Protein AF-Q60321-F1 (afdb_monomer)

Sequence (162 aa):
MPKKKNKLPTEIVLTYKVKHNHDLKNLPDEFIKISQRAIDIIWENINWKEKVVKHRYKIGKKKYKYYTTTRLIPKIPKDNDFKRELRNRLLEGWEFASHYVDGAIKTAYSAIESWKSNYLNVNRKKNKPIFKRPFVRVKTTLMKYDRKNGIIRITIKPRKSI

Nearest PDB structures (foldseek):
  5oxf-assembly1_C  TM=3.204E-01  e=4.989E-02  Campylobacter jejuni
  5owv-assembly1_D  TM=3.115E-01  e=4.989E-02  Campylobacter jejuni
  1pu1-assembly1_A  TM=2.333E-01  e=1.968E-01  Methanothermobacter thermautotrophicus
  6uhw-assembly1_B  TM=2.713E-01  e=8.448E+00  Burkholderia pseudomallei 1710b

pLDDT: mean 87.61, std 12.57, range [36.47, 98.44]

Radius of gyration: 21.91 Å; Cα contacts (8 Å, |Δi|>4): 162; chains: 1; bounding box: 64×38×54 Å

Secondary structure (DSSP, 8-state):
------------------------TTHHHHHHHHHHHHHHHHHHTPEEEEEEEEEEEEEETTEEEEEEEEEEEEE----HHHHHHHHHHHHTT--S-HHHHHHHHHHHHHHHHHHHHHHHHS---SPPP---S------GGGEEEETTTTEEEE-SSTT---

Organism: Methanocaldococcus jannaschii (strain ATCC 43067 / DSM 2661 / JAL-1 / JCM 10045 / NBRC 100440) (NCBI:txid243232)

Structure (mmCIF, N/CA/C/O backbone):
data_AF-Q60321-F1
#
_entry.id   AF-Q60321-F1
#
loop_
_atom_site.group_PDB
_atom_site.id
_atom_site.type_symbol
_atom_site.label_atom_id
_atom_site.label_alt_id
_atom_site.label_comp_id
_atom_site.label_asym_id
_atom_site.label_entity_id
_atom_site.label_seq_id
_atom_site.pdbx_PDB_ins_code
_atom_site.Cartn_x
_atom_site.Cartn_y
_atom_site.Cartn_z
_atom_site.occupancy
_atom_site.B_iso_or_equiv
_atom_site.auth_seq_id
_atom_site.auth_comp_id
_atom_site.auth_asym_id
_atom_site.auth_atom_id
_atom_site.pdbx_PDB_model_num
ATOM 1 N N . MET A 1 1 ? 33.093 16.014 12.911 1.00 36.47 1 MET A N 1
ATOM 2 C CA . MET A 1 1 ? 32.974 14.787 13.735 1.00 36.47 1 MET A CA 1
ATOM 3 C C . MET A 1 1 ? 31.700 14.035 13.355 1.00 36.47 1 MET A C 1
ATOM 5 O O . MET A 1 1 ? 30.645 14.664 13.362 1.00 36.47 1 MET A O 1
ATOM 9 N N . PRO A 1 2 ? 31.741 12.745 12.975 1.00 40.25 2 PRO A N 1
ATOM 10 C CA . PRO A 1 2 ? 30.527 12.007 12.642 1.00 40.25 2 PRO A CA 1
ATOM 11 C C . PRO A 1 2 ? 29.783 11.642 13.934 1.00 40.25 2 PRO A C 1
ATOM 13 O O . PRO A 1 2 ? 30.353 11.035 14.839 1.00 40.25 2 PRO A O 1
ATOM 16 N N . LYS A 1 3 ? 28.507 12.034 14.035 1.00 43.66 3 LYS A N 1
ATOM 17 C CA . LYS A 1 3 ? 27.641 11.715 15.179 1.00 43.66 3 LYS A CA 1
ATOM 18 C C . LYS A 1 3 ? 27.564 10.192 15.361 1.00 43.66 3 LYS A C 1
ATOM 20 O O . LYS A 1 3 ? 27.147 9.486 14.441 1.00 43.66 3 LYS A O 1
ATOM 25 N N . LYS A 1 4 ? 27.950 9.699 16.547 1.00 45.62 4 LYS A N 1
ATOM 26 C CA . LYS A 1 4 ? 27.727 8.315 17.004 1.00 45.62 4 LYS A CA 1
ATOM 27 C C . LYS A 1 4 ? 26.258 7.960 16.750 1.00 45.62 4 LYS A C 1
ATOM 29 O O . LYS A 1 4 ? 25.362 8.576 17.322 1.00 45.62 4 LYS A O 1
ATOM 34 N N . LYS A 1 5 ? 26.000 6.985 15.874 1.00 52.31 5 LYS A N 1
ATOM 35 C CA . LYS A 1 5 ? 24.675 6.368 15.753 1.00 52.31 5 LYS A CA 1
ATOM 36 C C . LYS A 1 5 ? 24.436 5.599 17.049 1.00 52.31 5 LYS A C 1
ATOM 38 O O . LYS A 1 5 ? 24.964 4.501 17.199 1.00 52.31 5 LYS A O 1
ATOM 43 N N . ASN A 1 6 ? 23.685 6.179 17.982 1.00 50.34 6 ASN A N 1
ATOM 44 C CA . ASN A 1 6 ? 23.141 5.430 19.108 1.00 50.34 6 ASN A CA 1
ATOM 45 C C . ASN A 1 6 ? 22.352 4.250 18.523 1.00 50.34 6 ASN A C 1
ATOM 47 O O . ASN A 1 6 ? 21.326 4.448 17.870 1.00 50.34 6 ASN A O 1
ATOM 51 N N . LYS A 1 7 ? 22.882 3.030 18.678 1.00 53.62 7 LYS A N 1
ATOM 52 C CA . LYS A 1 7 ? 22.137 1.791 18.446 1.00 53.62 7 LYS A CA 1
ATOM 53 C C . LYS A 1 7 ? 20.988 1.828 19.449 1.00 53.62 7 LYS A C 1
ATOM 55 O O . LYS A 1 7 ? 21.215 1.620 20.636 1.00 53.62 7 LYS A O 1
ATOM 60 N N . LEU A 1 8 ? 19.789 2.183 18.988 1.00 54.72 8 LEU A N 1
ATOM 61 C CA . LEU A 1 8 ? 18.583 2.000 19.788 1.00 54.72 8 LEU A CA 1
ATOM 62 C C . LEU A 1 8 ? 18.529 0.518 20.195 1.00 54.72 8 LEU A C 1
ATOM 64 O O . LEU A 1 8 ? 18.867 -0.330 19.357 1.00 54.72 8 LEU A O 1
ATOM 68 N N . PRO A 1 9 ? 18.189 0.205 21.456 1.00 57.66 9 PRO A N 1
ATOM 69 C CA . PRO A 1 9 ? 18.125 -1.170 21.923 1.00 57.66 9 PRO A CA 1
ATOM 70 C C . PRO A 1 9 ? 17.215 -1.959 20.981 1.00 57.66 9 PRO A C 1
ATOM 72 O O . PRO A 1 9 ? 16.121 -1.512 20.640 1.00 57.66 9 PRO A O 1
ATOM 75 N N . THR A 1 10 ? 17.703 -3.097 20.490 1.00 63.91 10 THR A N 1
ATOM 76 C CA . THR A 1 10 ? 16.898 -4.036 19.708 1.00 63.91 10 THR A CA 1
ATOM 77 C C . THR A 1 10 ? 15.800 -4.572 20.616 1.00 63.91 10 THR A C 1
ATOM 79 O O . THR A 1 10 ? 16.012 -5.545 21.333 1.00 63.91 10 THR A O 1
ATOM 82 N N . GLU A 1 11 ? 14.647 -3.905 20.630 1.00 69.19 11 GLU A N 1
ATOM 83 C CA . GLU A 1 11 ? 13.438 -4.438 21.247 1.00 69.19 11 GLU A CA 1
ATOM 84 C C . GLU A 1 11 ? 13.136 -5.789 20.596 1.00 69.19 11 GLU A C 1
ATOM 86 O O . GLU A 1 11 ? 13.059 -5.910 19.369 1.00 69.19 11 GLU A O 1
ATOM 91 N N . ILE A 1 12 ? 13.019 -6.829 21.419 1.00 73.88 12 ILE A N 1
ATOM 92 C CA . ILE A 1 12 ? 12.696 -8.170 20.946 1.00 73.88 12 ILE A CA 1
ATOM 93 C C . ILE A 1 12 ? 11.223 -8.156 20.534 1.00 73.88 12 ILE A C 1
ATOM 95 O O . ILE A 1 12 ? 10.322 -8.275 21.362 1.00 73.88 12 ILE A O 1
ATOM 99 N N . VAL A 1 13 ? 10.968 -7.993 19.236 1.00 72.81 13 VAL A N 1
ATOM 100 C CA . VAL A 1 13 ? 9.619 -8.087 18.674 1.00 72.81 13 VAL A CA 1
ATOM 101 C C . VAL A 1 13 ? 9.315 -9.553 18.382 1.00 72.81 13 VAL A C 1
ATOM 103 O O . VAL A 1 13 ? 9.734 -10.103 17.364 1.00 72.81 13 VAL A O 1
ATOM 106 N N . LEU A 1 14 ? 8.577 -10.195 19.286 1.00 77.38 14 LEU A N 1
ATOM 107 C CA . LEU A 1 14 ? 8.108 -11.567 19.100 1.00 77.38 14 LEU A CA 1
ATOM 108 C C . LEU A 1 14 ? 6.859 -11.579 18.211 1.00 77.38 14 LEU A C 1
ATOM 110 O O . LEU A 1 14 ? 5.905 -10.836 18.439 1.00 77.38 14 LEU A O 1
ATOM 114 N N . THR A 1 15 ? 6.867 -12.431 17.184 1.00 80.69 15 THR A N 1
ATOM 115 C CA . THR A 1 15 ? 5.705 -12.676 16.320 1.00 80.69 15 THR A CA 1
ATOM 116 C C . THR A 1 15 ? 5.181 -14.077 16.583 1.00 80.69 15 THR A C 1
ATOM 118 O O . THR A 1 15 ? 5.926 -15.047 16.471 1.00 80.69 15 THR A O 1
ATOM 121 N N . TYR A 1 16 ? 3.891 -14.182 16.887 1.00 83.94 16 TYR A N 1
ATOM 122 C CA . TYR A 1 16 ? 3.227 -15.454 17.151 1.00 83.94 16 TYR A CA 1
ATOM 123 C C . TYR A 1 16 ? 2.251 -15.789 16.029 1.00 83.94 16 TYR A C 1
ATOM 125 O O . TYR A 1 16 ? 1.545 -14.918 15.517 1.00 83.94 16 TYR A O 1
ATOM 133 N N . LYS A 1 17 ? 2.189 -17.069 15.661 1.00 86.44 17 LYS A N 1
ATOM 134 C CA . LYS A 1 17 ? 1.165 -17.606 14.764 1.00 86.44 17 LYS A CA 1
ATOM 135 C C . LYS A 1 17 ? 0.159 -18.377 15.604 1.00 86.44 17 LYS A C 1
ATOM 137 O O . LYS A 1 17 ? 0.505 -19.392 16.197 1.00 86.44 17 LYS A O 1
ATOM 142 N N . VAL A 1 18 ? -1.084 -17.914 15.614 1.00 84.50 18 VAL A N 1
ATOM 143 C CA . VAL A 1 18 ? -2.181 -18.556 16.341 1.00 84.50 18 VAL A CA 1
ATOM 144 C C . VAL A 1 18 ? -3.211 -19.023 15.322 1.00 84.50 18 VAL A C 1
ATOM 146 O O . VAL A 1 18 ? -3.647 -18.241 14.476 1.00 84.50 18 VAL A O 1
ATOM 149 N N . LYS A 1 19 ? -3.567 -20.309 15.361 1.00 85.62 19 LYS A N 1
ATOM 150 C CA . LYS A 1 19 ? -4.699 -20.827 14.584 1.00 85.62 19 LYS A CA 1
ATOM 151 C C . LYS A 1 19 ? -5.992 -20.384 15.271 1.00 85.62 19 LYS A C 1
ATOM 153 O O . LYS A 1 19 ? -6.077 -20.445 16.492 1.00 85.62 19 LYS A O 1
ATOM 158 N N . HIS A 1 20 ? -6.987 -19.967 14.499 1.00 83.81 20 HIS A N 1
ATOM 159 C CA . HIS A 1 20 ? -8.315 -19.636 15.011 1.00 83.81 20 HIS A CA 1
ATOM 160 C C . HIS A 1 20 ? -9.389 -20.253 14.118 1.00 83.81 20 HIS A C 1
ATOM 162 O O . HIS A 1 20 ? -9.154 -20.452 12.929 1.00 83.81 20 HIS A O 1
ATOM 168 N N . ASN A 1 21 ? -10.567 -20.505 14.688 1.00 81.94 21 ASN A N 1
ATOM 169 C CA . ASN A 1 21 ? -11.751 -20.967 13.956 1.00 81.94 21 ASN A CA 1
ATOM 170 C C . ASN A 1 21 ? -12.875 -19.911 13.933 1.00 81.94 21 ASN A C 1
ATOM 172 O O . ASN A 1 21 ? -14.035 -20.225 13.704 1.00 81.94 21 ASN A O 1
ATOM 176 N N . HIS A 1 22 ? -12.549 -18.652 14.245 1.00 81.50 22 HIS A N 1
ATOM 177 C CA . HIS A 1 22 ? -13.526 -17.564 14.200 1.00 81.50 22 HIS A CA 1
ATOM 178 C C . HIS A 1 22 ? -13.924 -17.234 12.764 1.00 81.50 22 HIS A C 1
ATOM 180 O O . HIS A 1 22 ? -13.051 -17.036 11.916 1.00 81.50 22 HIS A O 1
ATOM 186 N N . ASP A 1 23 ? -15.229 -17.096 12.540 1.00 82.81 23 ASP A N 1
ATOM 187 C CA . ASP A 1 23 ? -15.774 -16.561 11.301 1.00 82.81 23 ASP A CA 1
ATOM 188 C C . ASP A 1 23 ? -15.403 -15.076 11.167 1.00 82.81 23 ASP A C 1
ATOM 190 O O . ASP A 1 23 ? -15.871 -14.209 11.911 1.00 82.81 23 ASP A O 1
ATOM 194 N N . LEU A 1 24 ? -14.520 -14.785 10.212 1.00 83.56 24 LEU A N 1
ATOM 195 C CA . LEU A 1 24 ? -14.126 -13.421 9.869 1.00 83.56 24 LEU A CA 1
ATOM 196 C C . LEU A 1 24 ? -15.085 -12.786 8.853 1.00 83.56 24 LEU A C 1
ATOM 198 O O . LEU A 1 24 ? -14.854 -11.649 8.426 1.00 83.56 24 LEU A O 1
ATOM 202 N N . LYS A 1 25 ? -16.156 -13.491 8.466 1.00 83.88 25 LYS A N 1
ATOM 203 C CA . LYS A 1 25 ? -17.013 -13.159 7.329 1.00 83.88 25 LYS A CA 1
ATOM 204 C C . LYS A 1 25 ? -16.137 -12.969 6.088 1.00 83.88 25 LYS A C 1
ATOM 206 O O . LYS A 1 25 ? -15.092 -13.598 5.945 1.00 83.88 25 LYS A O 1
ATOM 211 N N . ASN A 1 26 ? -16.488 -11.996 5.255 1.00 90.44 26 ASN A N 1
ATOM 212 C CA . ASN A 1 26 ? -15.690 -11.603 4.099 1.00 90.44 26 ASN A CA 1
ATOM 213 C C . ASN A 1 26 ? -14.626 -10.540 4.441 1.00 90.44 26 ASN A C 1
ATOM 215 O O . ASN A 1 26 ? -14.107 -9.895 3.537 1.00 90.44 26 ASN A O 1
ATOM 219 N N . LEU A 1 27 ? -14.290 -10.299 5.722 1.00 93.19 27 LEU A N 1
ATOM 220 C CA . LEU A 1 27 ? -13.363 -9.218 6.095 1.00 93.19 27 LEU A CA 1
ATOM 221 C C . LEU A 1 27 ? -11.994 -9.323 5.397 1.00 93.19 27 LEU A C 1
ATOM 223 O O . LEU A 1 27 ? -11.529 -8.290 4.920 1.00 93.19 27 LEU A O 1
ATOM 227 N N . PRO A 1 28 ? -11.323 -10.491 5.312 1.00 94.12 28 PRO A N 1
ATOM 228 C CA . PRO A 1 28 ? -10.043 -10.587 4.608 1.00 94.12 28 PRO A CA 1
ATOM 229 C C . PRO A 1 28 ? -10.153 -10.239 3.118 1.00 94.12 28 PRO A C 1
ATOM 231 O O . PRO A 1 28 ? -9.252 -9.596 2.577 1.00 94.12 28 PRO A O 1
ATOM 234 N N . ASP A 1 29 ? -11.265 -10.612 2.480 1.00 94.44 29 ASP A N 1
ATOM 235 C CA . ASP A 1 29 ? -11.530 -10.355 1.061 1.00 94.44 29 ASP A CA 1
ATOM 236 C C . ASP A 1 29 ? -11.894 -8.886 0.801 1.00 94.44 29 ASP A C 1
ATOM 238 O O . ASP A 1 29 ? -11.410 -8.257 -0.141 1.00 94.44 29 ASP A O 1
ATOM 242 N N . GLU A 1 30 ? -12.682 -8.278 1.679 1.00 95.06 30 GLU A N 1
ATOM 243 C CA . GLU A 1 30 ? -12.980 -6.848 1.609 1.00 95.06 30 GLU A CA 1
ATOM 244 C C . GLU A 1 30 ? -11.743 -6.003 1.947 1.00 95.06 30 GLU A C 1
ATOM 246 O O . GLU A 1 30 ? -11.476 -4.981 1.310 1.00 95.06 30 GLU A O 1
ATOM 251 N N . PHE A 1 31 ? -10.909 -6.460 2.885 1.00 96.69 31 PHE A N 1
ATOM 252 C CA . PHE A 1 31 ? -9.660 -5.790 3.235 1.00 96.69 31 PHE A CA 1
ATOM 253 C C . PHE A 1 31 ? -8.639 -5.823 2.090 1.00 96.69 31 PHE A C 1
ATOM 255 O O . PHE A 1 31 ? -7.963 -4.819 1.843 1.00 96.69 31 PHE A O 1
ATOM 262 N N . ILE A 1 32 ? -8.506 -6.939 1.367 1.00 96.44 32 ILE A N 1
ATOM 263 C CA . ILE A 1 32 ? -7.617 -6.992 0.197 1.00 96.44 32 ILE A CA 1
ATOM 264 C C . ILE A 1 32 ? -8.139 -6.094 -0.930 1.00 96.44 32 ILE A C 1
ATOM 266 O O . ILE A 1 32 ? -7.346 -5.333 -1.488 1.00 96.44 32 ILE A O 1
ATOM 270 N N . LYS A 1 33 ? -9.452 -6.091 -1.207 1.00 96.50 33 LYS A N 1
ATOM 271 C CA . LYS A 1 33 ? -10.072 -5.211 -2.215 1.00 96.50 33 LYS A CA 1
ATOM 272 C C . LYS A 1 33 ? -9.837 -3.737 -1.897 1.00 96.50 33 LYS A C 1
ATOM 274 O O . LYS A 1 33 ? -9.348 -3.000 -2.752 1.00 96.50 33 LYS A O 1
ATOM 279 N N . ILE A 1 34 ? -10.104 -3.307 -0.661 1.00 97.31 34 ILE A N 1
ATOM 280 C CA . ILE A 1 34 ? -9.929 -1.904 -0.261 1.00 97.31 34 ILE A CA 1
ATOM 281 C C . ILE A 1 34 ? -8.445 -1.502 -0.245 1.00 97.31 34 ILE A C 1
ATOM 283 O O . ILE A 1 34 ? -8.093 -0.393 -0.646 1.00 97.31 34 ILE A O 1
ATOM 287 N N . SER A 1 35 ? -7.551 -2.422 0.136 1.00 97.75 35 SER A N 1
ATOM 288 C CA . SER A 1 35 ? -6.100 -2.207 0.074 1.00 97.75 35 SER A CA 1
ATOM 289 C C . SER A 1 35 ? -5.601 -2.087 -1.366 1.00 97.75 35 SER A C 1
ATOM 291 O O . SER A 1 35 ? -4.738 -1.253 -1.640 1.00 97.75 35 SER A O 1
ATOM 293 N N . GLN A 1 36 ? -6.140 -2.886 -2.290 1.00 97.94 36 GLN A N 1
ATOM 294 C CA . GLN A 1 36 ? -5.810 -2.799 -3.710 1.00 97.94 36 GLN A CA 1
ATOM 295 C C . GLN A 1 36 ? -6.339 -1.498 -4.318 1.00 97.94 36 GLN A C 1
ATOM 297 O O . GLN A 1 36 ? -5.568 -0.786 -4.953 1.00 97.94 36 GLN A O 1
ATOM 302 N N . ARG A 1 37 ? -7.589 -1.119 -4.025 1.00 97.94 37 ARG A N 1
ATOM 303 C CA . ARG A 1 37 ? -8.166 0.171 -4.440 1.00 97.94 37 ARG A CA 1
ATOM 304 C C . ARG A 1 37 ? -7.325 1.347 -3.943 1.00 97.94 37 ARG A C 1
ATOM 306 O O . ARG A 1 37 ? -7.087 2.297 -4.682 1.00 97.94 37 ARG A O 1
ATOM 313 N N . ALA A 1 38 ? -6.813 1.268 -2.713 1.00 98.44 38 ALA A N 1
ATOM 314 C CA . ALA A 1 38 ? -5.884 2.262 -2.188 1.00 98.44 38 ALA A CA 1
ATOM 315 C C . ALA A 1 38 ? -4.574 2.320 -2.994 1.00 98.44 38 ALA A C 1
ATOM 317 O O . ALA A 1 38 ? -4.100 3.413 -3.295 1.00 98.44 38 ALA A O 1
ATOM 318 N N . ILE A 1 39 ? -3.995 1.170 -3.369 1.00 98.19 39 ILE A N 1
ATOM 319 C CA . ILE A 1 39 ? -2.824 1.139 -4.259 1.00 98.19 39 ILE A CA 1
ATOM 320 C C . ILE A 1 39 ? -3.151 1.787 -5.599 1.00 98.19 39 ILE A C 1
ATOM 322 O O . ILE A 1 39 ? -2.341 2.571 -6.080 1.00 98.19 39 ILE A O 1
ATOM 326 N N . ASP A 1 40 ? -4.300 1.466 -6.184 1.00 98.19 40 ASP A N 1
ATOM 327 C CA . ASP A 1 40 ? -4.699 1.943 -7.506 1.00 98.19 40 ASP A CA 1
ATOM 328 C C . ASP A 1 40 ? -4.791 3.472 -7.531 1.00 98.19 40 ASP A C 1
ATOM 330 O O . ASP A 1 40 ? -4.093 4.109 -8.320 1.00 98.19 40 ASP A O 1
ATOM 334 N N . ILE A 1 41 ? -5.510 4.063 -6.570 1.00 98.38 41 ILE A N 1
ATOM 335 C CA . ILE A 1 41 ? -5.642 5.521 -6.450 1.00 98.38 41 ILE A CA 1
ATOM 336 C C . ILE A 1 41 ? -4.278 6.180 -6.209 1.00 98.38 41 ILE A C 1
ATOM 338 O O . ILE A 1 41 ? -3.949 7.181 -6.848 1.00 98.38 41 ILE A O 1
ATOM 342 N N . ILE A 1 42 ? -3.452 5.642 -5.301 1.00 98.31 42 ILE A N 1
ATOM 343 C CA . ILE A 1 42 ? -2.117 6.211 -5.055 1.00 98.31 42 ILE A CA 1
ATOM 344 C C . ILE A 1 42 ? -1.261 6.117 -6.320 1.00 98.31 42 ILE A C 1
ATOM 346 O O . ILE A 1 42 ? -0.561 7.074 -6.638 1.00 98.31 42 ILE A O 1
ATOM 350 N N . TRP A 1 43 ? -1.304 4.983 -7.023 1.00 97.88 43 TRP A N 1
ATOM 351 C CA . TRP A 1 43 ? -0.513 4.709 -8.220 1.00 97.88 43 TRP A CA 1
ATOM 352 C C . TRP A 1 43 ? -0.853 5.654 -9.371 1.00 97.88 43 TRP A C 1
ATOM 354 O O . TRP A 1 43 ? 0.059 6.189 -10.005 1.00 97.88 43 TRP A O 1
ATOM 364 N N . GLU A 1 44 ? -2.142 5.8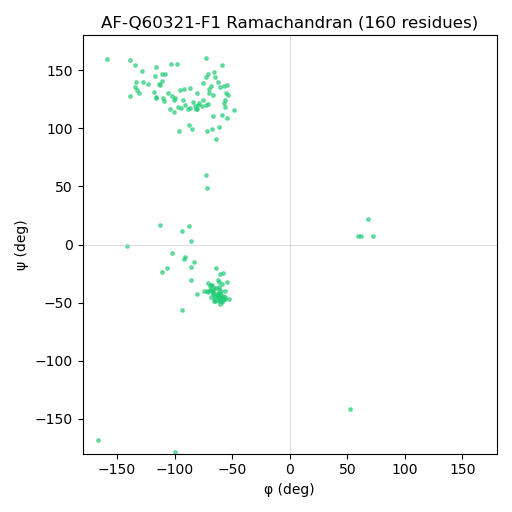85 -9.610 1.00 97.19 44 GLU A N 1
ATOM 365 C CA . GLU A 1 44 ? -2.649 6.826 -10.617 1.00 97.19 44 GLU A CA 1
ATOM 366 C C . GLU A 1 44 ? -2.204 8.265 -10.335 1.00 97.19 44 GLU A C 1
ATOM 368 O O . GLU A 1 44 ? -1.904 9.013 -11.260 1.00 97.19 44 GLU A O 1
ATOM 373 N N . ASN A 1 45 ? -2.059 8.625 -9.057 1.00 97.88 45 ASN A N 1
ATOM 374 C CA . ASN A 1 45 ? -1.641 9.957 -8.619 1.00 97.88 45 ASN A CA 1
ATOM 375 C C . ASN A 1 45 ? -0.121 10.087 -8.386 1.00 97.88 45 ASN A C 1
ATOM 377 O O . ASN A 1 45 ? 0.347 11.077 -7.815 1.00 97.88 45 ASN A O 1
ATOM 381 N N . ILE A 1 46 ? 0.691 9.109 -8.809 1.00 96.81 46 ILE A N 1
ATOM 382 C CA . ILE A 1 46 ? 2.153 9.245 -8.766 1.00 96.81 46 ILE A CA 1
ATOM 383 C C . ILE A 1 46 ? 2.592 10.261 -9.820 1.00 96.81 46 ILE A C 1
ATOM 385 O O . ILE A 1 46 ? 2.439 10.042 -11.020 1.00 96.81 46 ILE A O 1
ATOM 389 N N . ASN A 1 47 ? 3.259 11.325 -9.375 1.00 95.88 47 ASN A N 1
ATOM 390 C CA . ASN A 1 47 ? 3.929 12.248 -10.282 1.00 95.88 47 ASN A CA 1
ATOM 391 C C . ASN A 1 47 ? 5.289 11.665 -10.703 1.00 95.88 47 ASN A C 1
ATOM 393 O O . ASN A 1 47 ? 6.176 11.451 -9.869 1.00 95.88 47 ASN A O 1
ATOM 397 N N . TRP A 1 48 ? 5.451 11.397 -11.996 1.00 94.44 48 TRP A N 1
ATOM 398 C CA . TRP A 1 48 ? 6.670 10.840 -12.574 1.00 94.44 48 TRP A CA 1
ATOM 399 C C . TRP A 1 48 ? 7.561 11.956 -13.100 1.00 94.44 48 TRP A C 1
ATOM 401 O O . TRP A 1 48 ? 7.193 12.666 -14.028 1.00 94.44 48 TRP A O 1
ATOM 411 N N . LYS A 1 49 ? 8.756 12.088 -12.524 1.00 92.62 49 LYS A N 1
ATOM 412 C CA . LYS A 1 49 ? 9.735 13.089 -12.953 1.00 92.62 49 LYS A CA 1
ATOM 413 C C . LYS A 1 49 ? 10.865 12.443 -13.721 1.00 92.62 49 LYS A C 1
ATOM 415 O O . LYS A 1 49 ? 11.476 11.501 -13.223 1.00 92.62 49 LYS A O 1
ATOM 420 N N . GLU A 1 50 ? 11.194 12.976 -14.882 1.00 90.38 50 GLU A N 1
ATOM 421 C CA . GLU A 1 50 ? 12.392 12.555 -15.594 1.00 90.38 50 GLU A CA 1
ATOM 422 C C . GLU A 1 50 ? 13.650 13.001 -14.851 1.00 90.38 50 GLU A C 1
ATOM 424 O O . GLU A 1 50 ? 13.753 14.115 -14.336 1.00 90.38 50 GLU A O 1
ATOM 429 N N . LYS A 1 51 ? 14.619 12.095 -14.770 1.00 88.06 51 LYS A N 1
ATOM 430 C CA . LYS A 1 51 ? 15.954 12.383 -14.266 1.00 88.06 51 LYS A CA 1
ATOM 431 C C . LYS A 1 51 ? 16.977 11.672 -15.130 1.00 88.06 51 LYS A C 1
ATOM 433 O O . LYS A 1 51 ? 16.922 10.453 -15.296 1.00 88.06 51 LYS A O 1
ATOM 438 N N . VAL A 1 52 ? 17.958 12.425 -15.610 1.00 84.81 52 VAL A N 1
ATOM 439 C CA . VAL A 1 52 ? 19.134 11.854 -16.263 1.00 84.81 52 VAL A CA 1
ATOM 440 C C . VAL A 1 52 ? 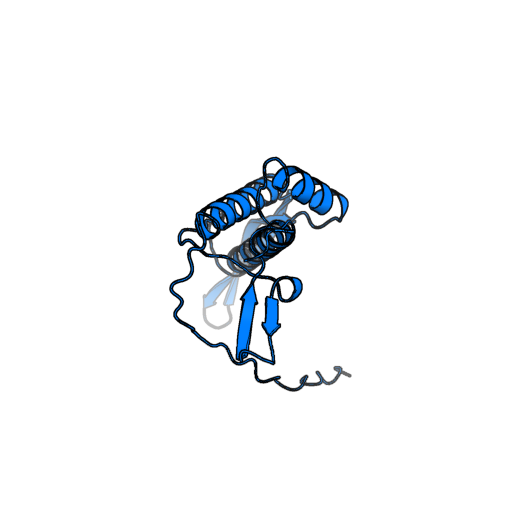20.010 11.201 -15.196 1.00 84.81 52 VAL A C 1
ATOM 442 O O . VAL A 1 52 ? 20.462 11.843 -14.246 1.00 84.81 52 VAL A O 1
ATOM 445 N N . VAL A 1 53 ? 20.227 9.897 -15.332 1.00 83.25 53 VAL A N 1
ATOM 446 C CA . VAL A 1 53 ? 21.079 9.097 -14.453 1.00 83.25 53 VAL A CA 1
ATOM 447 C C . VAL A 1 53 ? 22.328 8.702 -15.226 1.00 83.25 53 VAL A C 1
ATOM 449 O O . VAL A 1 53 ? 22.246 8.101 -16.296 1.00 83.25 53 VAL A O 1
ATOM 452 N N . LYS A 1 54 ? 23.495 9.051 -14.681 1.00 82.12 54 LYS A N 1
ATOM 453 C CA . LYS A 1 54 ? 24.795 8.676 -15.238 1.00 82.12 54 LYS A CA 1
ATOM 454 C C . LYS A 1 54 ? 25.195 7.307 -14.698 1.00 82.12 54 LYS A C 1
ATOM 456 O O . LYS A 1 54 ? 25.392 7.133 -13.496 1.00 82.12 54 LYS A O 1
ATOM 461 N N . HIS A 1 55 ? 25.329 6.349 -15.596 1.00 82.94 55 HIS A N 1
ATOM 462 C CA . HIS A 1 55 ? 25.829 5.014 -15.322 1.00 82.94 55 HIS A CA 1
ATOM 463 C C . HIS A 1 55 ? 27.309 4.924 -15.687 1.00 82.94 55 HIS A C 1
ATOM 465 O O . HIS A 1 55 ? 27.809 5.679 -16.522 1.00 82.94 55 HIS A O 1
ATOM 471 N N . ARG A 1 56 ? 28.020 3.989 -15.054 1.00 86.25 56 ARG A N 1
ATOM 472 C CA . ARG A 1 56 ? 29.397 3.641 -15.406 1.00 86.25 56 ARG A CA 1
ATOM 473 C C . ARG A 1 56 ? 29.501 2.143 -15.624 1.00 86.25 56 ARG A C 1
ATOM 475 O O . ARG A 1 56 ? 28.938 1.379 -14.843 1.00 86.25 56 ARG A O 1
ATOM 482 N N . TYR A 1 57 ? 30.253 1.736 -16.632 1.00 85.75 57 TYR A N 1
ATOM 483 C CA . TYR A 1 57 ? 30.622 0.342 -16.845 1.00 85.75 57 TYR A CA 1
ATOM 484 C C . TYR A 1 57 ? 32.133 0.233 -17.013 1.00 85.75 57 TYR A C 1
ATOM 486 O O . TYR A 1 57 ? 32.814 1.172 -17.437 1.00 85.75 57 TYR A O 1
ATOM 494 N N . LYS A 1 58 ? 32.671 -0.905 -16.589 1.00 88.06 58 LYS A N 1
ATOM 495 C CA . LYS A 1 58 ? 34.106 -1.170 -16.566 1.00 88.06 58 LYS A CA 1
ATOM 496 C C . LYS A 1 58 ? 34.539 -1.722 -17.923 1.00 88.06 58 LYS A C 1
ATOM 498 O O . LYS A 1 58 ? 33.884 -2.612 -18.446 1.00 88.06 58 LYS A O 1
ATOM 503 N N . ILE A 1 59 ? 35.644 -1.210 -18.460 1.00 90.38 59 ILE A N 1
ATOM 504 C CA . ILE A 1 59 ? 36.240 -1.684 -19.727 1.00 90.38 59 ILE A CA 1
ATOM 505 C C . ILE A 1 59 ? 37.568 -2.402 -19.485 1.00 90.38 59 ILE A C 1
ATOM 507 O O . ILE A 1 59 ? 37.973 -3.240 -20.275 1.00 90.38 59 ILE A O 1
ATOM 511 N N . GLY A 1 60 ? 38.246 -2.115 -18.371 1.00 86.00 60 GLY A N 1
ATOM 512 C CA . GLY A 1 60 ? 39.510 -2.763 -18.029 1.00 86.00 60 GLY A CA 1
ATOM 513 C C . GLY A 1 60 ? 39.923 -2.518 -16.583 1.00 86.00 60 GLY A C 1
ATOM 514 O O . GLY A 1 60 ? 39.138 -2.017 -15.768 1.00 86.00 60 GLY A O 1
ATOM 515 N N . LYS A 1 61 ? 41.173 -2.854 -16.235 1.00 84.06 61 LYS A N 1
ATOM 516 C CA . LYS A 1 61 ? 41.744 -2.523 -14.919 1.00 84.06 61 LYS A CA 1
ATOM 517 C C . LYS A 1 61 ? 41.700 -1.001 -14.729 1.00 84.06 61 LYS A C 1
ATOM 519 O O . LYS A 1 61 ? 42.377 -0.262 -15.430 1.00 84.06 61 LYS A O 1
ATOM 524 N N . LYS A 1 62 ? 40.848 -0.545 -13.804 1.00 82.75 62 LYS A N 1
ATOM 525 C CA . LYS A 1 62 ? 40.632 0.868 -13.431 1.00 82.75 62 LYS A CA 1
ATOM 526 C C . LYS A 1 62 ? 40.107 1.807 -14.541 1.00 82.75 62 LYS A C 1
ATOM 528 O O . LYS A 1 62 ? 39.979 2.998 -14.283 1.00 82.75 62 LYS A O 1
ATOM 533 N N . LYS A 1 63 ? 39.732 1.308 -15.727 1.00 86.62 63 LYS A N 1
ATOM 534 C CA . LYS A 1 63 ? 39.118 2.116 -16.801 1.00 86.62 63 LYS A CA 1
ATOM 535 C C . LYS A 1 63 ? 37.595 1.949 -16.811 1.00 86.62 63 LYS A C 1
ATOM 537 O O . LYS A 1 63 ? 37.096 0.824 -16.901 1.00 86.62 63 LYS A O 1
ATOM 542 N N . TYR A 1 64 ? 36.874 3.068 -16.755 1.00 88.88 64 TYR A N 1
ATOM 543 C CA . TYR A 1 64 ? 35.411 3.131 -16.800 1.00 88.88 64 TYR A CA 1
ATOM 544 C C . TYR A 1 64 ? 34.965 4.016 -17.964 1.00 88.88 64 TYR A C 1
ATOM 546 O O . TYR A 1 64 ? 35.531 5.090 -18.160 1.00 88.88 64 TYR A O 1
ATOM 554 N N . LYS A 1 65 ? 33.930 3.599 -18.696 1.00 88.25 65 LYS A N 1
ATOM 555 C CA . LYS A 1 65 ? 33.145 4.505 -19.545 1.00 88.25 65 LYS A CA 1
ATOM 556 C C . LYS A 1 65 ? 31.834 4.827 -18.854 1.00 88.25 65 LYS A C 1
ATOM 558 O O . LYS A 1 65 ? 31.341 4.065 -18.019 1.00 88.25 65 LYS A O 1
ATOM 563 N N . TYR A 1 66 ? 31.286 5.974 -19.217 1.00 89.31 66 TYR A N 1
ATOM 564 C CA . TYR A 1 66 ? 30.029 6.469 -18.693 1.00 89.31 66 TYR A CA 1
ATOM 565 C C . TYR A 1 66 ? 29.018 6.567 -19.823 1.00 89.31 66 TYR A C 1
ATOM 567 O O . TYR A 1 66 ? 29.377 6.896 -20.949 1.00 89.31 66 TYR A O 1
ATOM 575 N N . TYR A 1 67 ? 27.764 6.304 -19.502 1.00 85.12 67 TYR A N 1
ATOM 576 C CA . TYR A 1 67 ? 26.631 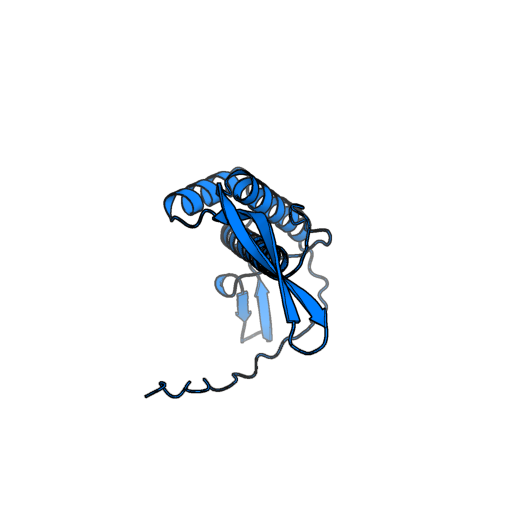6.580 -20.374 1.00 85.12 67 TYR A CA 1
ATOM 577 C C . TYR A 1 67 ? 25.503 7.145 -19.521 1.00 85.12 67 TYR A C 1
ATOM 579 O O . TYR A 1 67 ? 25.485 6.976 -18.298 1.00 85.12 67 TYR A O 1
ATOM 587 N N . THR A 1 68 ? 24.580 7.854 -20.145 1.00 86.19 68 THR A N 1
ATOM 588 C CA . THR A 1 68 ? 23.418 8.427 -19.474 1.00 86.19 68 THR A CA 1
ATOM 589 C C . THR A 1 68 ? 22.168 7.661 -19.871 1.00 86.19 68 THR A C 1
ATOM 591 O O . THR A 1 68 ? 22.049 7.159 -20.984 1.00 86.19 68 THR A O 1
ATOM 594 N N . THR A 1 69 ? 21.231 7.550 -18.940 1.00 82.44 69 THR A N 1
ATOM 595 C CA . THR A 1 69 ? 19.877 7.067 -19.223 1.00 82.44 69 THR A CA 1
ATOM 596 C C . THR A 1 69 ? 18.881 7.992 -18.559 1.00 82.44 69 THR A C 1
ATOM 598 O O . THR A 1 69 ? 19.087 8.384 -17.406 1.00 82.44 69 THR A O 1
ATOM 601 N N . THR A 1 70 ? 17.784 8.295 -19.237 1.00 83.62 70 THR A N 1
ATOM 602 C CA . THR A 1 70 ? 16.657 8.992 -18.620 1.00 83.62 70 THR A CA 1
ATOM 603 C C . THR A 1 70 ? 15.829 7.984 -17.831 1.00 83.62 70 THR A C 1
ATOM 605 O O . THR A 1 70 ? 15.348 6.993 -18.378 1.00 83.62 70 THR A O 1
ATOM 608 N N . ARG A 1 71 ? 15.688 8.203 -16.521 1.00 84.06 71 ARG A N 1
ATOM 609 C CA . ARG A 1 71 ? 14.821 7.405 -15.646 1.00 84.06 71 ARG A CA 1
ATOM 610 C C . ARG A 1 71 ? 13.670 8.256 -15.131 1.00 84.06 71 ARG A C 1
ATOM 612 O O . ARG A 1 71 ? 13.880 9.378 -14.683 1.00 84.06 71 ARG A O 1
ATOM 619 N N . LEU A 1 72 ? 12.470 7.683 -15.108 1.00 89.00 72 LEU A N 1
ATOM 620 C CA . LEU A 1 72 ? 11.308 8.282 -14.453 1.00 89.00 72 LEU A CA 1
ATOM 621 C C . LEU A 1 72 ? 11.353 7.984 -12.956 1.00 89.00 72 LEU A C 1
ATOM 623 O O . LEU A 1 72 ? 11.317 6.820 -12.567 1.00 89.00 72 LEU A O 1
ATOM 627 N N . ILE A 1 73 ? 11.411 9.006 -12.111 1.00 90.44 73 ILE A N 1
ATOM 628 C CA . ILE A 1 73 ? 11.424 8.892 -10.653 1.00 90.44 73 ILE A CA 1
ATOM 629 C C . ILE A 1 73 ? 10.021 9.171 -10.103 1.00 90.44 73 ILE A C 1
ATOM 631 O O . ILE A 1 73 ? 9.485 10.256 -10.332 1.00 90.44 73 ILE A O 1
ATOM 635 N N . PRO A 1 74 ? 9.437 8.240 -9.326 1.00 94.38 74 PRO A N 1
ATOM 636 C CA . PRO A 1 74 ? 8.109 8.415 -8.755 1.00 94.38 74 PRO A CA 1
ATOM 637 C C . PRO A 1 74 ? 8.130 9.320 -7.510 1.00 94.38 74 PRO A C 1
ATOM 639 O O . PRO A 1 74 ? 8.758 9.014 -6.479 1.00 94.38 74 PRO A O 1
ATOM 642 N N . LYS A 1 75 ? 7.373 10.417 -7.568 1.00 95.56 75 LYS A N 1
ATOM 643 C CA . LYS A 1 75 ? 6.982 11.234 -6.415 1.00 95.56 75 LYS A CA 1
ATOM 644 C C . LYS A 1 75 ? 5.593 10.784 -5.952 1.00 95.56 75 LYS A C 1
ATOM 646 O O . LYS A 1 75 ? 4.581 11.173 -6.519 1.00 95.56 75 LYS A O 1
ATOM 651 N N . ILE A 1 76 ? 5.581 9.934 -4.924 1.00 96.88 76 ILE A N 1
ATOM 652 C CA . ILE A 1 76 ? 4.360 9.386 -4.317 1.00 96.88 76 ILE A CA 1
ATOM 653 C C . ILE A 1 76 ? 3.622 10.512 -3.565 1.00 96.88 76 ILE A C 1
ATOM 655 O O . ILE A 1 76 ? 4.277 11.188 -2.760 1.00 96.88 76 ILE A O 1
ATOM 659 N N . PRO A 1 77 ? 2.307 10.703 -3.779 1.00 97.00 77 PRO A N 1
ATOM 660 C CA . PRO A 1 77 ? 1.512 11.698 -3.060 1.00 97.00 77 PRO A CA 1
ATOM 661 C C . PRO A 1 77 ? 1.394 11.321 -1.578 1.00 97.00 77 PRO A C 1
ATOM 663 O O . PRO A 1 77 ? 1.087 10.181 -1.216 1.00 97.00 77 PRO A O 1
ATOM 666 N N . LYS A 1 78 ? 1.717 12.269 -0.698 1.00 95.44 78 LYS A N 1
ATOM 667 C CA . LYS A 1 78 ? 1.813 12.058 0.760 1.00 95.44 78 LYS A CA 1
ATOM 668 C C . LYS A 1 78 ? 1.279 13.225 1.579 1.00 95.44 78 LYS A C 1
ATOM 670 O O . LYS A 1 78 ? 1.335 13.151 2.812 1.00 95.44 78 LYS A O 1
ATOM 675 N N . ASP A 1 79 ? 0.830 14.274 0.910 1.00 95.88 79 ASP A N 1
ATOM 676 C CA . ASP A 1 79 ? 0.172 15.411 1.522 1.00 95.88 79 ASP A CA 1
ATOM 677 C C . ASP A 1 79 ? -1.092 14.962 2.270 1.00 95.88 79 ASP A C 1
ATOM 679 O O . ASP A 1 79 ? -1.649 13.882 2.042 1.00 95.88 79 ASP A O 1
ATOM 683 N N . ASN A 1 80 ? -1.472 15.759 3.264 1.00 96.69 80 ASN A N 1
ATOM 684 C CA . ASN A 1 80 ? -2.565 15.404 4.159 1.00 96.69 80 ASN A CA 1
ATOM 685 C C . ASN A 1 80 ? -3.919 15.478 3.450 1.00 96.69 80 ASN A C 1
ATOM 687 O O . ASN A 1 80 ? -4.786 14.658 3.749 1.00 96.69 80 ASN A O 1
ATOM 691 N N . ASP A 1 81 ? -4.076 16.400 2.500 1.00 97.44 81 ASP A N 1
ATOM 692 C CA . ASP A 1 81 ? -5.314 16.566 1.742 1.00 97.44 81 ASP A CA 1
ATOM 693 C C . ASP A 1 81 ? -5.584 15.344 0.866 1.00 97.44 81 ASP A C 1
ATOM 695 O O . ASP A 1 81 ? -6.649 14.737 0.991 1.00 97.44 81 ASP A O 1
ATOM 699 N N . PHE A 1 82 ? -4.584 14.879 0.113 1.00 97.62 82 PHE A N 1
ATOM 700 C CA . PHE A 1 82 ? -4.670 13.642 -0.658 1.00 97.62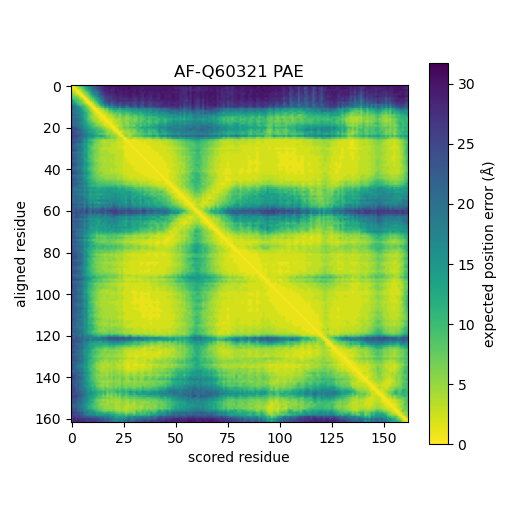 82 PHE A CA 1
ATOM 701 C C . PHE A 1 82 ? -4.993 12.435 0.226 1.00 97.62 82 PHE A C 1
ATOM 703 O O . PHE A 1 82 ? -5.854 11.623 -0.105 1.00 97.62 82 PHE A O 1
ATOM 710 N N . LYS A 1 83 ? -4.338 12.297 1.387 1.00 97.75 83 LYS A N 1
ATOM 711 C CA . LYS A 1 83 ? -4.627 11.187 2.315 1.00 97.75 83 LYS A CA 1
ATOM 712 C C . LYS A 1 83 ? -6.047 11.245 2.869 1.00 97.75 83 LYS A C 1
ATOM 714 O O . LYS A 1 83 ? -6.656 10.191 3.060 1.00 97.75 83 LYS A O 1
ATOM 719 N N . ARG A 1 84 ? -6.561 12.444 3.152 1.00 97.62 84 ARG A N 1
ATOM 720 C CA . ARG A 1 84 ? -7.934 12.656 3.626 1.00 97.62 84 ARG A CA 1
ATOM 721 C C . ARG A 1 84 ? -8.935 12.280 2.541 1.00 97.62 84 ARG A C 1
ATOM 723 O O . ARG A 1 84 ? -9.859 11.523 2.817 1.00 97.62 84 ARG A O 1
ATOM 730 N N . GLU A 1 85 ? -8.717 12.742 1.316 1.00 97.56 85 GLU A N 1
ATOM 731 C CA . GLU A 1 85 ? -9.562 12.412 0.170 1.00 97.56 85 GLU A CA 1
ATOM 732 C C . GLU A 1 85 ? -9.545 10.910 -0.137 1.00 97.56 85 GLU A C 1
ATOM 734 O O . GLU A 1 85 ? -10.603 10.286 -0.228 1.00 97.56 85 GLU A O 1
ATOM 739 N N . LEU A 1 86 ? -8.356 10.302 -0.194 1.00 98.19 86 LEU A N 1
ATOM 740 C CA . LEU A 1 86 ? -8.185 8.857 -0.340 1.00 98.19 86 LEU A CA 1
ATOM 741 C C . LEU A 1 86 ? -8.982 8.104 0.726 1.00 98.19 86 LEU A C 1
ATOM 743 O O . LEU A 1 86 ? -9.698 7.157 0.414 1.00 98.19 86 LEU A O 1
ATOM 747 N N . ARG A 1 87 ? -8.884 8.527 1.988 1.00 98.19 87 ARG A N 1
ATOM 748 C CA . ARG A 1 87 ? -9.620 7.901 3.086 1.00 98.19 87 ARG A CA 1
ATOM 749 C C . ARG A 1 87 ? -11.130 8.021 2.912 1.00 98.19 87 ARG A C 1
ATOM 751 O O . ARG A 1 87 ? -11.815 7.028 3.124 1.00 98.19 87 ARG A O 1
ATOM 758 N N . ASN A 1 88 ? -11.633 9.190 2.529 1.00 98.19 88 ASN A N 1
ATOM 759 C CA . ASN A 1 88 ? -13.063 9.407 2.319 1.00 98.19 88 ASN A CA 1
ATOM 760 C C . ASN A 1 88 ? -13.601 8.491 1.213 1.00 98.19 88 ASN A C 1
ATOM 762 O O . ASN A 1 88 ? -14.541 7.742 1.461 1.00 98.19 88 ASN A O 1
ATOM 766 N N . ARG A 1 89 ? -12.916 8.433 0.063 1.00 97.75 89 ARG A N 1
ATOM 767 C CA . ARG A 1 89 ? -13.277 7.549 -1.062 1.00 97.75 89 ARG A CA 1
ATOM 768 C C . ARG A 1 89 ? -13.288 6.063 -0.687 1.00 97.75 89 ARG A C 1
ATOM 770 O O . ARG A 1 89 ? -14.060 5.284 -1.232 1.00 97.75 89 ARG A O 1
ATOM 777 N N . LEU A 1 90 ? -12.398 5.642 0.215 1.00 97.75 90 LEU A N 1
ATOM 778 C CA . LEU A 1 90 ? -12.325 4.252 0.680 1.00 97.75 90 LEU A CA 1
ATOM 779 C C . LEU A 1 90 ? -13.324 3.929 1.804 1.00 97.75 90 LEU A C 1
ATOM 781 O O . LEU A 1 90 ? -13.530 2.758 2.109 1.00 97.75 90 LEU A O 1
ATOM 785 N N . LEU A 1 91 ? -13.915 4.936 2.448 1.00 97.31 91 LEU A N 1
ATOM 786 C CA . LEU A 1 91 ? -14.959 4.739 3.457 1.00 97.31 91 LEU A CA 1
ATOM 787 C C . LEU A 1 91 ? -16.357 4.621 2.843 1.00 97.31 91 LEU A C 1
ATOM 789 O O . LEU A 1 91 ? -17.252 4.093 3.500 1.00 97.31 91 LEU A O 1
ATOM 793 N N . GLU A 1 92 ? -16.545 5.080 1.607 1.00 95.81 92 GLU A N 1
ATOM 794 C CA . GLU A 1 92 ? -17.795 4.916 0.863 1.00 95.81 92 GLU A CA 1
ATOM 795 C C . GLU A 1 92 ? -18.172 3.431 0.757 1.00 95.81 92 GLU A C 1
ATOM 797 O O . GLU A 1 92 ? -17.426 2.621 0.204 1.00 95.81 92 GLU A O 1
ATOM 802 N N . GLY A 1 93 ? -19.327 3.069 1.325 1.00 91.69 93 GLY A N 1
ATOM 803 C CA . GLY A 1 93 ? -19.825 1.690 1.348 1.00 91.69 93 GLY A CA 1
ATOM 804 C C . GLY A 1 93 ? -19.075 0.739 2.291 1.00 91.69 93 GLY A C 1
ATOM 805 O O . GLY A 1 93 ? -19.335 -0.462 2.273 1.00 91.69 93 GLY A O 1
ATOM 806 N N . TRP A 1 94 ? -18.147 1.226 3.124 1.00 94.81 94 TRP A N 1
ATOM 807 C CA . TRP A 1 94 ? -17.380 0.365 4.026 1.00 94.81 94 TRP A CA 1
ATOM 808 C C . TRP A 1 94 ? -18.202 -0.075 5.245 1.00 94.81 94 TRP A C 1
ATOM 810 O O . TRP A 1 94 ? -18.602 0.740 6.074 1.00 94.81 94 TRP A O 1
ATOM 820 N N . GLU A 1 95 ? -18.397 -1.385 5.410 1.00 91.62 95 GLU A N 1
ATOM 821 C CA . GLU A 1 95 ? -19.267 -1.925 6.467 1.00 91.62 95 GLU A CA 1
ATOM 822 C C . GLU A 1 95 ? -18.574 -2.275 7.797 1.00 91.62 95 GLU A C 1
ATOM 824 O O . GLU A 1 95 ? -19.235 -2.614 8.788 1.00 91.62 95 GLU A O 1
ATOM 829 N N . PHE A 1 96 ? -17.242 -2.305 7.819 1.00 92.81 96 PHE A N 1
ATOM 830 C CA . PHE A 1 96 ? -16.463 -2.725 8.988 1.00 92.81 96 PHE A CA 1
ATOM 831 C C . PHE A 1 96 ? -15.934 -1.519 9.767 1.00 92.81 96 PHE A C 1
ATOM 833 O O . PHE A 1 96 ? -16.174 -0.363 9.422 1.00 92.81 96 PHE A O 1
ATOM 840 N N . ALA A 1 97 ? -15.179 -1.760 10.841 1.00 93.19 97 ALA A N 1
ATOM 841 C CA . ALA A 1 97 ? -14.531 -0.667 11.559 1.00 93.19 97 ALA A CA 1
ATOM 842 C C . ALA A 1 97 ? -13.660 0.180 10.606 1.00 93.19 97 ALA A C 1
ATOM 844 O O . ALA A 1 97 ? -12.816 -0.346 9.878 1.00 93.19 97 ALA A O 1
ATOM 845 N N . SER A 1 98 ? -13.821 1.504 10.648 1.00 94.62 98 SER A N 1
ATOM 846 C CA . SER A 1 98 ? -13.075 2.458 9.805 1.00 94.62 98 SER A CA 1
ATOM 847 C C . SER A 1 98 ? -11.552 2.355 9.967 1.00 94.62 98 SER A C 1
ATOM 849 O O . SER A 1 98 ? -10.788 2.655 9.055 1.00 94.62 98 SER A O 1
ATOM 851 N N . HIS A 1 99 ? -11.094 1.851 11.112 1.00 94.69 99 HIS A N 1
ATOM 852 C CA . HIS A 1 99 ? -9.690 1.571 11.398 1.00 94.69 99 HIS A CA 1
ATOM 853 C C . HIS A 1 99 ? -9.059 0.544 10.444 1.00 94.69 99 HIS A C 1
ATOM 855 O O . HIS A 1 99 ? -7.839 0.572 10.253 1.00 94.69 99 HIS A O 1
ATOM 861 N N . TYR A 1 100 ? -9.862 -0.341 9.843 1.00 96.31 100 TYR A N 1
ATOM 862 C CA . TYR A 1 100 ? -9.397 -1.241 8.791 1.00 96.31 100 TYR A CA 1
ATOM 863 C C . TYR A 1 100 ? -9.047 -0.474 7.516 1.00 96.31 100 TYR A C 1
ATOM 865 O O . TYR A 1 100 ? -8.003 -0.752 6.937 1.00 96.31 100 TYR A O 1
ATOM 873 N N . VAL A 1 101 ? -9.818 0.552 7.141 1.00 96.75 101 VAL A N 1
ATOM 874 C CA . VAL A 1 101 ? -9.485 1.423 6.000 1.00 96.75 101 VAL A CA 1
ATOM 875 C C . VAL A 1 101 ? -8.145 2.117 6.227 1.00 96.75 101 VAL A C 1
ATOM 877 O O . VAL A 1 101 ? -7.271 2.086 5.365 1.00 96.75 101 VAL A O 1
ATOM 880 N N . ASP A 1 102 ? -7.903 2.651 7.424 1.00 96.62 102 ASP A N 1
ATOM 881 C CA . ASP A 1 102 ? -6.593 3.229 7.743 1.00 96.62 102 ASP A CA 1
ATOM 882 C C . ASP A 1 102 ? -5.461 2.185 7.667 1.00 96.62 102 ASP A C 1
ATOM 884 O O . ASP A 1 102 ? -4.335 2.484 7.260 1.00 96.62 102 ASP A O 1
ATOM 888 N N . GLY A 1 103 ? -5.740 0.954 8.112 1.00 96.69 103 GLY A N 1
ATOM 889 C CA . GLY A 1 103 ? -4.818 -0.174 8.020 1.00 96.69 103 GLY A CA 1
ATOM 890 C C . GLY A 1 103 ? -4.488 -0.522 6.568 1.00 96.69 103 GLY A C 1
ATOM 891 O O . GLY A 1 103 ? -3.318 -0.755 6.249 1.00 96.69 103 GLY A O 1
ATOM 892 N N . ALA A 1 104 ? -5.493 -0.499 5.696 1.00 97.12 104 ALA A N 1
ATOM 893 C CA . ALA A 1 104 ? -5.372 -0.715 4.263 1.00 97.12 104 ALA A CA 1
ATOM 894 C C . ALA A 1 104 ? -4.547 0.392 3.595 1.00 97.12 104 ALA A C 1
ATOM 896 O O . ALA A 1 104 ? -3.555 0.086 2.938 1.00 97.12 104 ALA A O 1
ATOM 897 N N . ILE A 1 105 ? -4.843 1.669 3.870 1.00 97.94 105 ILE A N 1
ATOM 898 C CA . ILE A 1 105 ? -4.057 2.822 3.387 1.00 97.94 105 ILE A CA 1
ATOM 899 C C . ILE A 1 105 ? -2.592 2.688 3.808 1.00 97.94 105 ILE A C 1
ATOM 901 O O . ILE A 1 105 ? -1.681 2.826 2.989 1.00 97.94 105 ILE A O 1
ATOM 905 N N . LYS A 1 106 ? -2.338 2.363 5.082 1.00 97.19 106 LYS A N 1
ATOM 906 C CA . LYS A 1 106 ? -0.972 2.154 5.581 1.00 97.19 106 LYS A CA 1
ATOM 907 C C . LYS A 1 106 ? -0.271 1.024 4.825 1.00 97.19 106 LYS A C 1
ATOM 909 O O . LYS A 1 106 ? 0.913 1.138 4.521 1.00 97.19 106 LYS A O 1
ATOM 914 N N . THR A 1 107 ? -0.991 -0.051 4.526 1.00 97.31 107 THR A N 1
ATOM 915 C CA . THR A 1 107 ? -0.447 -1.212 3.814 1.00 97.31 107 THR A CA 1
ATOM 916 C C . THR A 1 107 ? -0.165 -0.892 2.346 1.00 97.31 107 THR A C 1
ATOM 918 O O . THR A 1 107 ? 0.902 -1.247 1.846 1.00 97.31 107 THR A O 1
ATOM 921 N N . ALA A 1 108 ? -1.048 -0.143 1.687 1.00 98.00 108 ALA A N 1
ATOM 922 C CA . ALA A 1 108 ? -0.857 0.350 0.328 1.00 98.00 108 ALA A CA 1
ATOM 923 C C . ALA A 1 108 ? 0.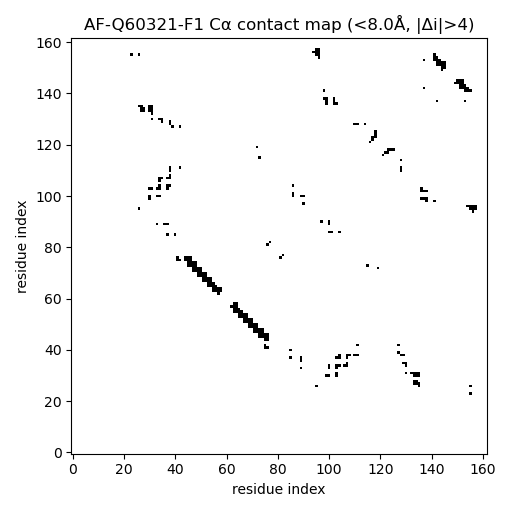396 1.231 0.218 1.00 98.00 108 ALA A C 1
ATOM 925 O O . ALA A 1 108 ? 1.260 0.973 -0.620 1.00 98.00 108 ALA A O 1
ATOM 926 N N . TYR A 1 109 ? 0.573 2.197 1.128 1.00 98.44 109 TYR A N 1
ATOM 927 C CA . TYR A 1 109 ? 1.797 3.002 1.176 1.00 98.44 109 TYR A CA 1
ATOM 928 C C . TYR A 1 109 ? 3.050 2.152 1.401 1.00 98.44 109 TYR A C 1
ATOM 930 O O . TYR A 1 109 ? 4.049 2.356 0.716 1.00 98.44 109 TYR A O 1
ATOM 938 N N . SER A 1 110 ? 3.015 1.182 2.320 1.00 97.25 110 SER A N 1
ATOM 939 C CA . SER A 1 110 ? 4.149 0.273 2.534 1.00 97.25 110 SER A CA 1
ATOM 940 C C . SER A 1 110 ? 4.496 -0.533 1.276 1.00 97.25 110 SER A C 1
ATOM 942 O O . SER A 1 110 ? 5.675 -0.665 0.946 1.00 97.25 110 SER A O 1
ATOM 944 N N . ALA A 1 111 ? 3.493 -1.029 0.546 1.00 96.88 111 ALA A N 1
ATOM 945 C CA . ALA A 1 111 ? 3.696 -1.756 -0.704 1.00 96.88 111 ALA A CA 1
ATOM 946 C C . ALA A 1 111 ? 4.309 -0.862 -1.794 1.00 96.88 111 ALA A C 1
ATOM 948 O O . ALA A 1 111 ? 5.269 -1.265 -2.453 1.00 96.88 111 ALA A O 1
ATOM 949 N N . ILE A 1 112 ? 3.809 0.367 -1.947 1.00 96.94 112 ILE A N 1
ATOM 950 C CA . ILE A 1 112 ? 4.303 1.325 -2.945 1.00 96.94 112 ILE A CA 1
ATOM 951 C C . I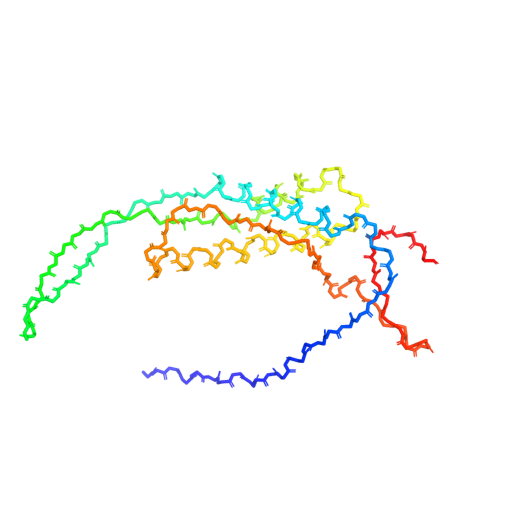LE A 1 112 ? 5.714 1.812 -2.602 1.00 96.94 112 ILE A C 1
ATOM 953 O O . ILE A 1 112 ? 6.549 1.914 -3.495 1.00 96.94 112 ILE A O 1
ATOM 957 N N . GLU A 1 113 ? 6.035 2.058 -1.332 1.00 95.94 113 GLU A N 1
ATOM 958 C CA . GLU A 1 113 ? 7.397 2.423 -0.916 1.00 95.94 113 GLU A CA 1
ATOM 959 C C . GLU A 1 113 ? 8.391 1.282 -1.143 1.00 95.94 113 GLU A C 1
ATOM 961 O O . GLU A 1 113 ? 9.486 1.500 -1.666 1.00 95.94 113 GLU A O 1
ATOM 966 N N . SER A 1 114 ? 7.996 0.048 -0.820 1.00 94.44 114 SER A N 1
ATOM 967 C CA . SER A 1 114 ? 8.808 -1.134 -1.120 1.00 94.44 114 SER A CA 1
ATOM 968 C C . SER A 1 114 ? 9.030 -1.281 -2.626 1.00 94.44 114 SER A C 1
ATOM 970 O O . SER A 1 114 ? 10.156 -1.494 -3.084 1.00 94.44 114 SER A O 1
ATOM 972 N N . TRP A 1 115 ? 7.976 -1.107 -3.426 1.00 94.81 115 TRP A N 1
ATOM 973 C CA . TRP A 1 115 ? 8.083 -1.103 -4.879 1.00 94.81 115 TRP A CA 1
ATOM 974 C C . TRP A 1 115 ? 9.013 0.008 -5.378 1.00 94.81 115 TRP A C 1
ATOM 976 O O . TRP A 1 115 ? 9.905 -0.284 -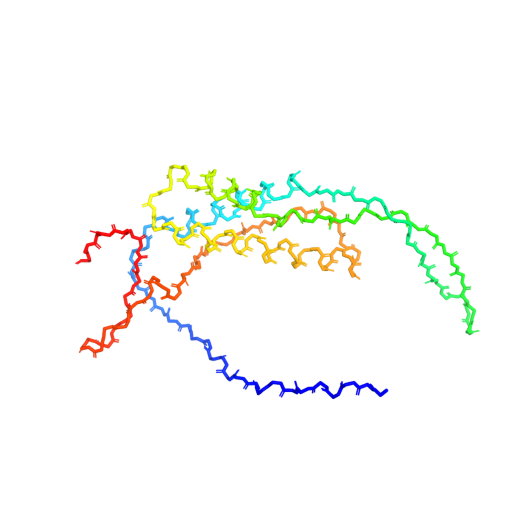6.169 1.00 94.81 115 TRP A O 1
ATOM 986 N N . LYS A 1 116 ? 8.874 1.240 -4.877 1.00 93.44 116 LYS A N 1
ATOM 987 C CA . LYS A 1 116 ? 9.704 2.388 -5.261 1.00 93.44 116 LYS A CA 1
ATOM 988 C C . LYS A 1 116 ? 11.174 2.142 -4.946 1.00 93.44 116 LYS A C 1
ATOM 990 O O . LYS A 1 116 ? 12.021 2.398 -5.796 1.00 93.44 116 LYS A O 1
ATOM 995 N N . SER A 1 117 ? 11.479 1.637 -3.751 1.00 92.31 117 SER A N 1
ATOM 996 C CA . SER A 1 117 ? 12.848 1.285 -3.361 1.00 92.31 117 SER A CA 1
ATOM 997 C C . SER A 1 117 ? 13.445 0.266 -4.332 1.00 92.31 117 SER A C 1
ATOM 999 O O . SER A 1 117 ? 14.529 0.476 -4.875 1.00 92.31 117 SER A O 1
ATOM 1001 N N . ASN A 1 118 ? 12.693 -0.792 -4.643 1.00 90.69 118 ASN A N 1
ATOM 1002 C CA . ASN A 1 118 ? 13.123 -1.801 -5.606 1.00 90.69 118 ASN A CA 1
ATOM 1003 C C . ASN A 1 118 ? 13.243 -1.243 -7.030 1.00 90.69 118 ASN A C 1
ATOM 1005 O O . ASN A 1 118 ? 14.158 -1.615 -7.743 1.00 90.69 118 ASN A O 1
ATOM 1009 N N . TYR A 1 119 ? 12.359 -0.347 -7.456 1.00 90.69 119 TYR A N 1
ATOM 1010 C CA . TYR A 1 119 ? 12.397 0.278 -8.779 1.00 90.69 119 TYR A CA 1
ATOM 1011 C C . TYR A 1 119 ? 13.593 1.230 -8.956 1.00 90.69 119 TYR A C 1
ATOM 1013 O O . TYR A 1 119 ? 14.154 1.338 -10.045 1.00 90.69 119 TYR A O 1
ATOM 1021 N N . LEU A 1 120 ? 14.002 1.927 -7.893 1.00 87.19 120 LEU A N 1
ATOM 1022 C CA . LEU A 1 120 ? 15.145 2.841 -7.939 1.00 87.19 120 LEU A CA 1
ATOM 1023 C C . LEU A 1 120 ? 16.485 2.106 -7.820 1.00 87.19 120 LEU A C 1
ATOM 1025 O O . LEU A 1 120 ? 17.422 2.441 -8.542 1.00 87.19 120 LEU A O 1
ATOM 1029 N N . ASN A 1 121 ? 16.569 1.120 -6.923 1.00 83.06 121 ASN A N 1
ATOM 1030 C CA . ASN A 1 121 ? 17.813 0.403 -6.631 1.00 83.06 121 ASN A CA 1
ATOM 1031 C C . ASN A 1 121 ? 18.064 -0.772 -7.585 1.00 83.06 121 ASN A C 1
ATOM 1033 O O . ASN A 1 121 ? 19.212 -1.112 -7.862 1.00 83.06 121 ASN A O 1
ATOM 1037 N N . VAL A 1 122 ? 16.998 -1.393 -8.087 1.00 72.38 122 VAL A N 1
ATOM 1038 C CA . VAL A 1 122 ? 17.037 -2.556 -8.981 1.00 72.38 122 VAL A CA 1
ATOM 1039 C C . VAL A 1 122 ? 16.433 -2.150 -10.326 1.00 72.38 122 VAL A C 1
ATOM 1041 O O . VAL A 1 122 ? 15.576 -1.274 -10.391 1.00 72.38 122 VAL A O 1
ATOM 1044 N N . ASN A 1 123 ? 16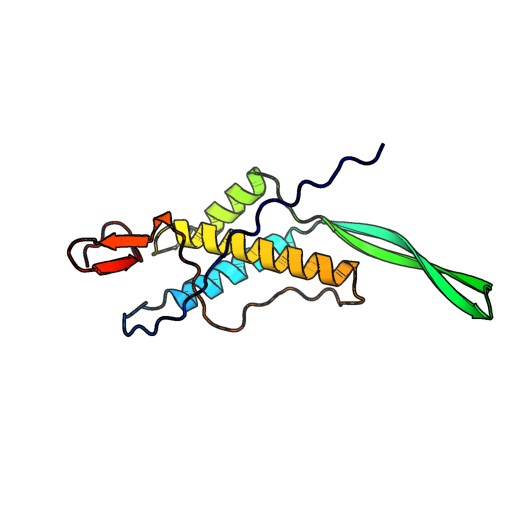.834 -2.795 -11.425 1.00 69.88 123 ASN A N 1
ATOM 1045 C CA . ASN A 1 123 ? 16.217 -2.603 -12.746 1.00 69.88 123 ASN A CA 1
ATOM 1046 C C . ASN A 1 123 ? 14.805 -3.235 -12.825 1.00 69.88 123 ASN A C 1
ATOM 1048 O O . ASN A 1 123 ? 14.503 -3.992 -13.748 1.00 69.88 123 ASN A O 1
ATOM 1052 N N . ARG A 1 124 ? 13.929 -2.973 -11.843 1.00 77.44 124 ARG A N 1
ATOM 1053 C CA . ARG A 1 124 ? 12.523 -3.393 -11.896 1.00 77.44 124 ARG A CA 1
ATOM 1054 C C . ARG A 1 124 ? 11.750 -2.540 -12.897 1.00 77.44 124 ARG A C 1
ATOM 1056 O O . ARG A 1 124 ? 11.957 -1.337 -13.010 1.00 77.44 124 ARG A O 1
ATOM 1063 N N . LYS A 1 125 ? 10.800 -3.178 -13.581 1.00 85.06 125 LYS A N 1
ATOM 1064 C CA . LYS A 1 125 ? 9.860 -2.505 -14.483 1.00 85.06 125 LYS A CA 1
ATOM 1065 C C . LYS A 1 125 ? 8.813 -1.700 -13.701 1.00 85.06 125 LYS A C 1
ATOM 1067 O O . LYS A 1 125 ? 8.557 -1.961 -12.521 1.00 85.06 125 LYS A O 1
ATOM 1072 N N . LYS A 1 126 ? 8.173 -0.752 -14.390 1.00 87.94 126 LYS A N 1
ATOM 1073 C CA . LYS A 1 126 ? 7.065 0.089 -13.901 1.00 87.94 126 LYS A CA 1
ATOM 1074 C C . LYS A 1 126 ? 5.754 -0.715 -13.781 1.00 87.94 126 LYS A C 1
ATOM 1076 O O . LYS A 1 126 ? 4.759 -0.400 -14.416 1.00 87.94 126 LYS A O 1
ATOM 1081 N N . ASN A 1 127 ? 5.756 -1.767 -12.966 1.00 92.31 127 ASN A N 1
ATOM 1082 C CA . ASN A 1 127 ? 4.573 -2.595 -12.727 1.00 92.31 127 ASN A CA 1
ATOM 1083 C C . ASN A 1 127 ? 3.939 -2.232 -11.382 1.00 92.31 127 ASN A C 1
ATOM 1085 O O . ASN A 1 127 ? 4.632 -2.240 -10.361 1.00 92.31 127 ASN A O 1
ATOM 1089 N N . LYS A 1 128 ? 2.633 -1.947 -11.390 1.00 94.56 128 LYS A N 1
ATOM 1090 C CA . LYS A 1 128 ? 1.846 -1.647 -10.187 1.00 94.56 128 LYS A CA 1
ATOM 1091 C C . LYS A 1 128 ? 1.860 -2.844 -9.218 1.00 94.56 128 LYS A C 1
ATOM 1093 O O . LYS A 1 128 ? 1.705 -3.979 -9.673 1.00 94.56 128 LYS A O 1
ATOM 1098 N N . PRO A 1 129 ? 2.050 -2.637 -7.902 1.00 95.38 129 PRO A N 1
ATOM 1099 C CA . PRO A 1 129 ? 1.946 -3.712 -6.916 1.00 95.38 129 PRO A CA 1
ATOM 1100 C C . PRO A 1 129 ? 0.522 -4.277 -6.828 1.00 95.38 129 PRO A C 1
ATOM 1102 O O . PRO A 1 129 ? -0.450 -3.534 -6.938 1.00 95.38 129 PRO A O 1
ATOM 1105 N N . ILE A 1 130 ? 0.405 -5.589 -6.608 1.00 96.56 130 ILE A N 1
ATOM 1106 C CA . ILE A 1 130 ? -0.884 -6.285 -6.501 1.00 96.56 130 ILE A CA 1
ATOM 1107 C C . ILE A 1 130 ? -0.871 -7.199 -5.277 1.00 96.56 130 ILE A C 1
ATOM 1109 O O . ILE A 1 130 ? 0.082 -7.964 -5.084 1.00 96.56 130 ILE A O 1
ATOM 1113 N N . PHE A 1 131 ? -1.932 -7.158 -4.473 1.00 95.25 131 PHE A N 1
ATOM 1114 C CA . PHE A 1 131 ? -2.156 -8.138 -3.414 1.00 95.25 131 PHE A CA 1
ATOM 1115 C C . PHE A 1 131 ? -2.840 -9.386 -3.981 1.00 95.25 131 PHE A C 1
ATOM 1117 O O . PHE A 1 131 ? -3.907 -9.298 -4.574 1.00 95.25 131 PHE A O 1
ATOM 1124 N N . LYS A 1 132 ? -2.216 -10.558 -3.805 1.00 93.69 132 LYS A N 1
ATOM 1125 C CA . LYS A 1 132 ? -2.708 -11.834 -4.365 1.00 93.69 132 LYS A CA 1
ATOM 1126 C C . LYS A 1 132 ? -3.326 -12.785 -3.343 1.00 93.69 132 LYS A C 1
ATOM 1128 O O . LYS A 1 132 ? -3.999 -13.729 -3.725 1.00 93.69 132 LYS A O 1
ATOM 1133 N N . ARG A 1 133 ? -3.012 -12.607 -2.060 1.00 92.75 133 ARG A N 1
ATOM 1134 C CA . ARG A 1 133 ? -3.425 -13.516 -0.984 1.00 92.75 133 ARG A CA 1
ATOM 1135 C C . ARG A 1 133 ? -4.309 -12.747 -0.012 1.00 92.75 133 ARG A C 1
ATOM 1137 O O . ARG A 1 133 ? -3.863 -11.670 0.380 1.00 92.75 133 ARG A O 1
ATOM 1144 N N . PRO A 1 134 ? -5.486 -13.264 0.381 1.00 90.12 134 PRO A N 1
ATOM 1145 C CA . PRO A 1 134 ? -6.323 -12.632 1.393 1.00 90.12 134 PRO A CA 1
ATOM 1146 C C . PRO A 1 134 ? -5.558 -12.444 2.699 1.00 90.12 134 PRO A C 1
ATOM 1148 O O . PRO A 1 134 ? -4.817 -13.325 3.144 1.00 90.12 134 PRO A O 1
ATOM 1151 N N . PHE A 1 135 ? -5.711 -11.272 3.301 1.00 93.75 135 PHE A N 1
ATOM 1152 C CA . PHE A 1 135 ? -5.126 -10.946 4.592 1.00 93.75 135 PHE A CA 1
ATOM 1153 C C . PHE A 1 135 ? -5.902 -9.794 5.218 1.00 93.75 135 PHE A C 1
ATOM 1155 O O . PHE A 1 135 ? -6.558 -9.025 4.522 1.00 93.75 135 PHE A O 1
ATOM 1162 N N . VAL A 1 136 ? -5.782 -9.635 6.532 1.00 93.75 136 VAL A N 1
ATOM 1163 C CA . VAL A 1 136 ? -6.307 -8.469 7.238 1.00 93.75 136 VAL A CA 1
ATOM 1164 C C . VAL A 1 136 ? -5.262 -7.951 8.205 1.00 93.75 136 VAL A C 1
ATOM 1166 O O . VAL A 1 136 ? -4.621 -8.712 8.931 1.00 93.75 136 VAL A O 1
ATOM 1169 N N . ARG A 1 137 ? -5.082 -6.630 8.226 1.00 92.12 137 ARG A N 1
ATOM 1170 C CA . ARG A 1 137 ? -4.257 -5.977 9.237 1.00 92.12 137 ARG A CA 1
ATOM 1171 C C . ARG A 1 137 ? -5.141 -5.382 10.320 1.00 92.12 137 ARG A C 1
ATOM 1173 O O . ARG A 1 137 ? -5.840 -4.398 10.092 1.00 92.12 137 ARG A O 1
ATOM 1180 N N . VAL A 1 138 ? -5.029 -5.926 11.523 1.00 91.88 138 VAL A N 1
ATOM 1181 C CA . VAL A 1 138 ? -5.756 -5.440 12.696 1.00 91.88 138 VAL A CA 1
ATOM 1182 C C . VAL A 1 138 ? -4.885 -4.423 13.440 1.00 91.88 138 VAL A C 1
ATOM 1184 O O . VAL A 1 138 ? -3.742 -4.711 13.799 1.00 91.88 13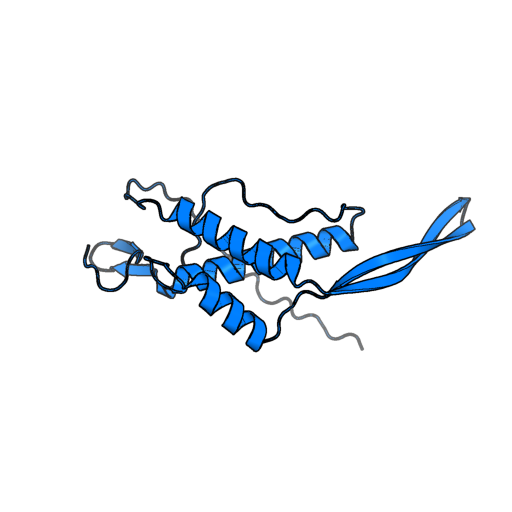8 VAL A O 1
ATOM 1187 N N . LYS A 1 139 ? -5.401 -3.206 13.651 1.00 89.81 139 LYS A N 1
ATOM 1188 C CA . LYS A 1 139 ? -4.750 -2.212 14.521 1.00 89.81 139 LYS A CA 1
ATOM 1189 C C . LYS A 1 139 ? -4.866 -2.649 15.983 1.00 89.81 139 LYS A C 1
ATOM 1191 O O . LYS A 1 139 ? -5.895 -3.182 16.381 1.00 89.81 139 LYS A O 1
ATOM 1196 N N . THR A 1 140 ? -3.860 -2.329 16.796 1.00 88.38 140 THR A N 1
ATOM 1197 C CA . THR A 1 140 ? -3.875 -2.588 18.247 1.00 88.38 140 THR A CA 1
ATOM 1198 C C . THR A 1 140 ? -5.097 -1.984 18.936 1.00 88.38 140 THR A C 1
ATOM 1200 O O . THR A 1 140 ? -5.642 -2.596 19.839 1.00 88.38 140 THR A O 1
ATOM 1203 N N . THR A 1 141 ? -5.602 -0.844 18.453 1.00 86.81 141 THR A N 1
ATOM 1204 C CA . THR A 1 141 ? -6.820 -0.198 18.971 1.00 86.81 141 THR A CA 1
ATOM 1205 C C . THR A 1 141 ? -8.098 -1.023 18.792 1.00 86.81 141 THR A C 1
ATOM 1207 O O . THR A 1 141 ? -9.079 -0.782 19.490 1.00 86.81 141 THR A O 1
ATOM 1210 N N . LEU A 1 142 ? -8.108 -1.992 17.872 1.00 89.19 142 LEU A N 1
ATOM 1211 C CA . LEU A 1 142 ? -9.220 -2.929 17.686 1.00 89.19 142 LEU A CA 1
ATOM 1212 C C . LEU A 1 142 ? -9.066 -4.199 18.528 1.00 89.19 142 LEU A C 1
ATOM 1214 O O . LEU A 1 142 ? -10.016 -4.981 18.601 1.00 89.19 142 LEU A O 1
ATOM 1218 N N . MET A 1 143 ? -7.896 -4.408 19.136 1.00 89.50 143 MET A N 1
ATOM 1219 C CA . MET A 1 143 ? -7.589 -5.553 19.985 1.00 89.50 143 MET A CA 1
ATOM 1220 C C . MET A 1 143 ? -7.816 -5.187 21.453 1.00 89.50 143 MET A C 1
ATOM 1222 O O . MET A 1 143 ? -7.346 -4.154 21.927 1.00 89.50 143 MET A O 1
ATOM 1226 N N . LYS A 1 144 ? -8.510 -6.046 22.195 1.00 89.12 144 LYS A N 1
ATOM 1227 C CA . LYS A 1 144 ? -8.694 -5.920 23.645 1.00 89.12 144 LYS A CA 1
ATOM 1228 C C . LYS A 1 144 ? -8.372 -7.245 24.314 1.00 89.12 144 LYS A C 1
ATOM 1230 O O . LYS A 1 144 ? -8.894 -8.272 23.899 1.00 89.12 144 LYS A O 1
ATOM 1235 N N . TYR A 1 145 ? -7.545 -7.222 25.352 1.00 89.12 145 TYR A N 1
ATOM 1236 C CA . TYR A 1 145 ? -7.281 -8.406 26.163 1.00 89.12 145 TYR A CA 1
ATOM 1237 C C . TYR A 1 145 ? -8.269 -8.468 27.326 1.00 89.12 145 TYR A C 1
ATOM 1239 O O . TYR A 1 145 ? -8.334 -7.547 28.141 1.00 89.12 145 TYR A O 1
ATOM 1247 N N . ASP A 1 146 ? -9.047 -9.541 27.392 1.00 87.44 146 ASP A N 1
ATOM 1248 C CA . ASP A 1 146 ? -9.874 -9.854 28.548 1.00 87.44 146 ASP A CA 1
ATOM 1249 C C . ASP A 1 146 ? -9.041 -10.659 29.546 1.00 87.44 146 ASP A C 1
ATOM 1251 O O . ASP A 1 146 ? -8.822 -11.858 29.370 1.00 87.44 146 ASP A O 1
ATOM 1255 N N . ARG A 1 147 ? -8.590 -9.986 30.610 1.00 87.62 147 ARG A N 1
ATOM 1256 C CA . ARG A 1 147 ? -7.786 -10.604 31.672 1.00 87.62 147 ARG A CA 1
ATOM 1257 C C . ARG A 1 147 ? -8.526 -11.715 32.412 1.00 87.62 147 ARG A C 1
ATOM 1259 O O . ARG A 1 147 ? -7.869 -12.634 32.881 1.00 87.62 147 ARG A O 1
ATOM 1266 N N . LYS A 1 148 ? -9.855 -11.635 32.529 1.00 86.56 148 LYS A N 1
ATOM 1267 C CA . LYS A 1 148 ? -10.649 -12.606 33.293 1.00 86.56 148 LYS A CA 1
ATOM 1268 C C . LYS A 1 148 ? -10.713 -13.949 32.575 1.00 86.56 148 LYS A C 1
ATOM 1270 O O . LYS A 1 148 ? -10.628 -14.988 33.211 1.00 86.56 148 LYS A O 1
ATOM 1275 N N . ASN A 1 149 ? -10.848 -13.905 31.252 1.00 87.25 149 ASN A N 1
ATOM 1276 C CA . ASN A 1 149 ? -11.014 -15.098 30.422 1.00 87.25 149 ASN A CA 1
ATOM 1277 C C . ASN A 1 149 ? -9.725 -15.515 29.688 1.00 87.25 149 ASN A C 1
ATOM 1279 O O . ASN A 1 149 ? -9.709 -16.551 29.036 1.00 87.25 149 ASN A O 1
ATOM 1283 N N . GLY A 1 150 ? -8.658 -14.707 29.740 1.00 86.94 150 GLY A N 1
ATOM 1284 C CA . GLY A 1 150 ? -7.403 -14.982 29.032 1.00 86.94 150 GLY A CA 1
ATOM 1285 C C . GLY A 1 150 ? -7.508 -14.888 27.505 1.00 86.94 150 GLY A C 1
ATOM 1286 O O . GLY A 1 150 ? -6.690 -15.466 26.794 1.00 86.94 150 GLY A O 1
ATOM 1287 N N . ILE A 1 151 ? -8.507 -14.169 26.979 1.00 87.12 151 ILE A N 1
ATOM 1288 C CA . ILE A 1 151 ? -8.801 -14.099 25.537 1.00 87.12 151 ILE A CA 1
ATOM 1289 C C . ILE A 1 151 ? -8.492 -12.723 24.946 1.00 87.12 151 ILE A C 1
ATOM 1291 O O . ILE A 1 151 ? -8.691 -11.686 25.580 1.00 87.12 151 ILE A O 1
ATOM 1295 N N . ILE A 1 152 ? -8.062 -12.697 23.684 1.00 87.50 152 ILE A N 1
ATOM 1296 C CA . ILE A 1 152 ? -7.928 -11.465 22.898 1.00 87.50 152 ILE A CA 1
ATOM 1297 C C . ILE A 1 152 ? -9.180 -11.304 22.035 1.00 87.50 152 ILE A C 1
ATOM 1299 O O . ILE A 1 152 ? -9.464 -12.123 21.167 1.00 87.50 152 ILE A O 1
ATOM 1303 N N . ARG A 1 153 ? -9.917 -10.216 22.250 1.00 87.25 153 ARG A N 1
ATOM 1304 C CA . ARG A 1 153 ? -11.064 -9.808 21.438 1.00 87.25 153 ARG A CA 1
ATOM 1305 C C . ARG A 1 153 ? -10.609 -8.873 20.327 1.00 87.25 153 ARG A C 1
ATOM 1307 O O . ARG A 1 153 ? -9.890 -7.909 20.587 1.00 87.25 153 ARG A O 1
ATOM 1314 N N . ILE A 1 154 ? -11.073 -9.120 19.106 1.00 89.19 154 ILE A N 1
ATOM 1315 C CA . ILE A 1 154 ? -10.820 -8.262 17.945 1.00 89.19 154 ILE A CA 1
ATOM 1316 C C . ILE A 1 154 ? -12.146 -7.687 17.458 1.00 89.19 154 ILE A C 1
ATOM 1318 O O . ILE A 1 154 ? -13.094 -8.417 17.181 1.00 89.19 154 ILE A O 1
ATOM 1322 N N . THR A 1 155 ? -12.212 -6.366 17.329 1.00 88.88 155 THR A N 1
ATOM 1323 C CA . THR A 1 155 ? -13.416 -5.684 16.844 1.00 88.88 155 THR A CA 1
ATOM 1324 C C . THR A 1 155 ? -13.478 -5.733 15.317 1.00 88.88 155 THR A C 1
ATOM 1326 O O . THR A 1 155 ? -12.630 -5.149 14.641 1.00 88.88 155 THR A O 1
ATOM 1329 N N . ILE A 1 156 ? -14.495 -6.398 14.761 1.00 88.81 156 ILE A N 1
ATOM 1330 C CA . ILE A 1 156 ? -14.747 -6.459 13.308 1.00 88.81 156 ILE A CA 1
ATOM 1331 C C . ILE A 1 156 ? -15.727 -5.355 12.877 1.00 88.81 156 ILE A C 1
ATOM 1333 O O . ILE A 1 156 ? -15.387 -4.514 12.042 1.00 88.81 156 ILE A O 1
ATOM 1337 N N . LYS A 1 157 ? -16.921 -5.311 13.484 1.00 86.12 157 LYS A N 1
ATOM 1338 C CA . LYS A 1 157 ? -17.921 -4.247 13.286 1.00 86.12 157 LYS A CA 1
ATOM 1339 C C . LYS A 1 157 ? -18.090 -3.439 14.581 1.00 86.12 157 LYS A C 1
ATOM 1341 O O . LYS A 1 157 ? -18.113 -4.034 15.659 1.00 86.12 157 LYS A O 1
ATOM 1346 N N . PRO A 1 158 ? -18.181 -2.099 14.509 1.00 81.38 158 PRO A N 1
ATOM 1347 C CA . PRO A 1 158 ? -18.377 -1.274 15.696 1.00 81.38 158 PRO A CA 1
ATOM 1348 C C . PRO A 1 158 ? -19.754 -1.543 16.317 1.00 81.38 158 PRO A C 1
ATOM 1350 O O . PRO A 1 158 ? -20.708 -1.831 15.600 1.00 81.38 158 PRO A O 1
ATOM 1353 N N . ARG A 1 159 ? -19.854 -1.420 17.648 1.00 75.88 159 ARG A N 1
ATOM 1354 C CA . ARG A 1 159 ? -21.109 -1.515 18.427 1.00 75.88 159 ARG A CA 1
ATOM 1355 C C . ARG A 1 159 ? -21.884 -2.838 18.309 1.00 75.88 159 ARG A C 1
ATOM 1357 O O . ARG A 1 159 ? -22.979 -2.929 18.846 1.00 75.88 159 ARG A O 1
ATOM 1364 N N . LYS A 1 160 ? -21.333 -3.865 17.658 1.00 67.38 160 LYS A N 1
ATOM 1365 C CA . LYS A 1 160 ? -21.855 -5.230 17.759 1.00 67.38 160 LYS A CA 1
ATOM 1366 C C . LYS A 1 160 ? -21.177 -5.916 18.940 1.00 67.38 160 LYS A C 1
ATOM 1368 O O . LYS A 1 160 ? -19.954 -6.058 18.941 1.00 67.38 160 LYS A O 1
ATOM 1373 N N . SER A 1 161 ? -21.959 -6.280 19.951 1.00 54.03 161 SER A N 1
ATOM 1374 C CA . SER A 1 161 ? -21.555 -7.274 20.944 1.00 54.03 161 SER A CA 1
ATOM 1375 C C . SER A 1 161 ? -21.343 -8.616 20.237 1.00 54.03 161 SER A C 1
ATOM 1377 O O . SER A 1 161 ? -22.072 -8.930 19.293 1.00 54.03 161 SER A O 1
ATOM 1379 N N . ILE A 1 162 ? -20.299 -9.345 20.647 1.00 52.34 162 ILE A N 1
ATOM 1380 C CA . ILE A 1 162 ? -20.187 -10.787 20.372 1.00 52.34 162 ILE A CA 1
ATOM 1381 C C . ILE A 1 162 ? -21.320 -11.475 21.123 1.00 52.34 162 ILE A C 1
ATOM 1383 O O . ILE A 1 162 ? -21.550 -11.052 22.281 1.00 52.34 162 ILE A O 1
#

Foldseek 3Di:
DDDPPPPDPPDPDDDDDDDDPDCLDCQLVLLQVLLQVLLVLQLVPWDWDWDWDKDWDDDDDVDIDIDIDIDTQTDGDDDPVSVVVSLVVSCVVDQWPSVQSVVSNVVSVVQVVVVNVCVVVDVDDPDRDHDDDGDGDADVVQWDQDPVVRDIGGGTHPPDDD

Mean predicted aligned error: 9.2 Å

InterPro domains:
  IPR060355 Uncharacterized protein MJ0013-like domain [PF27234] (28-155)

Solvent-accessible surface area (backbone atoms only — not comparable to full-atom values): 10322 Å² total; per-residue (Å²): 133,84,78,80,78,77,77,69,79,84,73,85,80,82,86,84,88,78,90,80,88,74,86,64,77,62,49,32,57,52,38,41,52,53,19,44,52,40,34,51,57,50,58,75,54,39,49,70,40,81,40,81,42,80,46,76,48,76,78,53,92,95,39,71,51,73,52,75,45,81,41,75,45,78,47,71,76,75,55,68,67,61,53,50,51,53,49,53,66,60,50,64,90,55,82,52,38,67,64,44,53,56,39,22,46,55,48,23,52,52,52,51,51,53,48,49,52,43,42,73,78,39,97,52,74,99,67,83,86,81,84,88,68,77,45,72,64,80,53,71,91,40,49,43,76,41,80,89,77,74,43,78,46,70,63,58,45,75,95,60,79,132